Protein AF-A0A1G7ZPA4-F1 (afdb_monomer_lite)

Foldseek 3Di:
DDDCPVPVLLVVLVVVCVVVDVLVVVPCVLVPDPDPVSSLVVCCVSVVDDSVVSVVSSVVD

Sequence (61 aa):
MDSIEQEGNWEEQKERLKEKFAALTNDKSLFSEEKKEEMLNKYKSKLGKTREELLNIFESL

pLDDT: mean 74.42, std 11.88, range [38.44, 87.88]

Secondary structure (DSSP, 8-state):
-----TTHHHHHHHHHHHHH-HHHHT-GGGGS-S-HHHHHHHHHHHH---HHHHHHHHH--

InterPro domains:
  IPR036629 YjbJ superfamily [G3DSA:1.10.1470.10] (1-61)
  IPR036629 YjbJ superfamily [SSF69047] (1-56)

Radius of gyration: 11.24 Å; chains: 1; bounding box: 19×23×32 Å

Structure (mmCIF, N/CA/C/O backbone):
data_AF-A0A1G7ZPA4-F1
#
_entry.id   AF-A0A1G7ZPA4-F1
#
loop_
_atom_site.group_PDB
_atom_site.id
_atom_site.type_symbol
_atom_site.label_atom_id
_atom_site.label_alt_id
_atom_site.label_comp_id
_atom_site.label_asym_id
_atom_site.label_entity_id
_atom_site.label_seq_id
_atom_site.pdbx_PDB_ins_code
_atom_site.Cartn_x
_atom_site.Cartn_y
_atom_site.Cartn_z
_atom_site.occupancy
_atom_site.B_iso_or_equiv
_atom_site.auth_seq_id
_atom_site.auth_comp_id
_atom_site.auth_asym_id
_atom_site.auth_atom_id
_atom_site.pdbx_PDB_model_num
ATOM 1 N N . MET A 1 1 ? -4.565 -10.641 19.082 1.00 41.56 1 MET A N 1
ATOM 2 C CA . MET A 1 1 ? -3.183 -10.255 18.727 1.00 41.56 1 MET A CA 1
ATOM 3 C C . MET A 1 1 ? -3.294 -8.901 18.092 1.00 41.56 1 MET A C 1
ATOM 5 O O . MET A 1 1 ? -3.476 -8.729 16.897 1.00 41.56 1 MET A O 1
ATOM 9 N N . ASP A 1 2 ? -3.396 -7.985 19.027 1.00 47.38 2 ASP A N 1
ATOM 10 C CA . ASP A 1 2 ? -3.653 -6.579 18.915 1.00 47.38 2 ASP A CA 1
ATOM 11 C C . ASP A 1 2 ? -2.333 -5.915 18.554 1.00 47.38 2 ASP A C 1
ATOM 13 O O . ASP A 1 2 ? -1.340 -6.172 19.232 1.00 47.38 2 ASP A O 1
ATOM 17 N N . SER A 1 3 ? -2.308 -5.082 17.519 1.00 38.44 3 SER A N 1
ATOM 18 C CA . SER A 1 3 ? -1.734 -3.739 17.612 1.00 38.44 3 SER A CA 1
ATOM 19 C C . SER A 1 3 ? -1.788 -3.049 16.264 1.00 38.44 3 SER A C 1
ATOM 21 O O . SER A 1 3 ? -1.272 -3.488 15.241 1.00 38.44 3 SER A O 1
ATOM 23 N N . ILE A 1 4 ? -2.434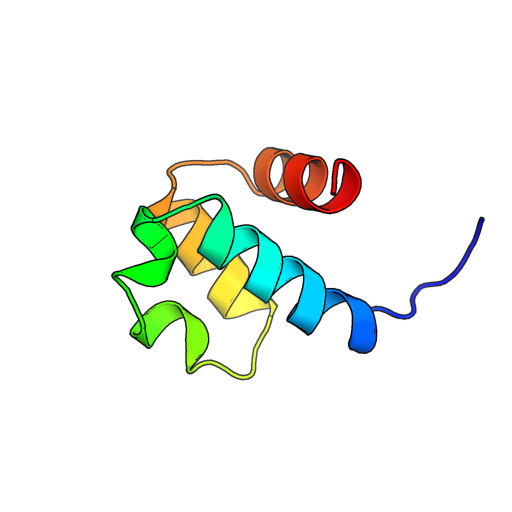 -1.901 16.317 1.00 46.09 4 ILE A N 1
ATOM 24 C CA . ILE A 1 4 ? -2.476 -0.863 15.310 1.00 46.09 4 ILE A CA 1
ATOM 25 C C . ILE A 1 4 ? -1.096 -0.169 15.324 1.00 46.09 4 ILE A C 1
ATOM 27 O O . ILE A 1 4 ? -0.970 1.008 15.620 1.00 46.09 4 ILE A O 1
ATOM 31 N N . GLU A 1 5 ? -0.028 -0.905 14.999 1.00 47.91 5 GLU A N 1
ATOM 32 C CA . GLU A 1 5 ? 1.305 -0.374 14.647 1.00 47.91 5 GLU A CA 1
ATOM 33 C C . GLU A 1 5 ? 1.305 0.066 13.166 1.00 47.91 5 GLU A C 1
ATOM 35 O O . GLU A 1 5 ? 2.180 -0.261 12.364 1.00 47.91 5 GLU A O 1
ATOM 40 N N . GLN A 1 6 ? 0.241 0.769 12.766 1.00 53.12 6 GLN A N 1
ATOM 41 C CA . GLN A 1 6 ? -0.185 0.971 11.375 1.00 53.12 6 GLN A CA 1
ATOM 42 C C . GLN A 1 6 ? 0.727 1.862 10.510 1.00 53.12 6 GLN A C 1
ATOM 44 O O . GLN A 1 6 ? 0.419 2.037 9.324 1.00 53.12 6 GLN A O 1
ATOM 49 N N . GLU A 1 7 ? 1.836 2.368 11.049 1.00 51.47 7 GLU A N 1
ATOM 50 C CA . GLU A 1 7 ? 2.834 3.146 10.302 1.00 51.47 7 GLU A CA 1
ATOM 51 C C . GLU A 1 7 ? 4.056 2.298 9.904 1.00 51.47 7 GLU A C 1
ATOM 53 O O . GLU A 1 7 ? 4.488 2.368 8.757 1.00 51.47 7 GLU A O 1
ATOM 58 N N . GLY A 1 8 ? 4.525 1.394 10.777 1.00 54.03 8 GLY A N 1
ATOM 59 C CA . GLY A 1 8 ? 5.673 0.520 10.491 1.00 54.03 8 GLY A CA 1
ATOM 60 C C . GLY A 1 8 ? 5.365 -0.610 9.503 1.00 54.03 8 GLY A C 1
ATOM 61 O O . GLY A 1 8 ? 6.169 -0.913 8.628 1.00 54.03 8 GLY A O 1
ATOM 62 N N . ASN A 1 9 ? 4.164 -1.193 9.570 1.00 69.81 9 ASN A N 1
ATOM 63 C CA . ASN A 1 9 ? 3.799 -2.314 8.694 1.00 69.81 9 ASN A CA 1
ATOM 64 C C . ASN A 1 9 ? 3.491 -1.859 7.251 1.00 69.81 9 ASN A C 1
ATOM 66 O O . ASN A 1 9 ? 3.593 -2.637 6.311 1.00 69.81 9 ASN A O 1
ATOM 70 N N . TRP A 1 10 ? 3.138 -0.585 7.036 1.00 74.06 10 TRP A N 1
ATOM 71 C CA . TRP A 1 10 ? 2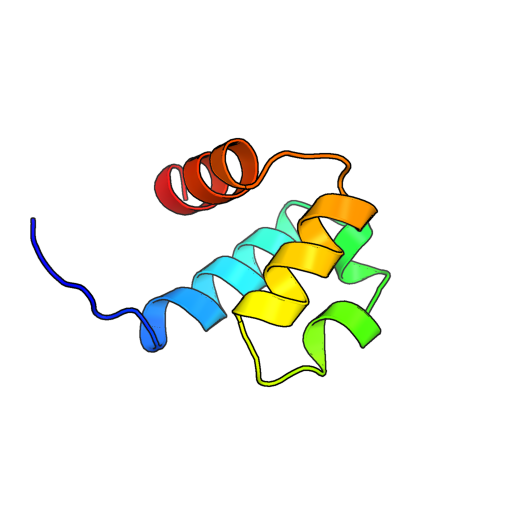.755 -0.106 5.703 1.00 74.06 10 TRP A CA 1
ATOM 72 C C . TRP A 1 10 ? 3.920 -0.091 4.711 1.00 74.06 10 TRP A C 1
ATOM 74 O O . TRP A 1 10 ? 3.722 -0.438 3.546 1.00 74.06 10 TRP A O 1
ATOM 84 N N . GLU A 1 11 ? 5.118 0.298 5.149 1.00 76.38 11 GLU A N 1
ATOM 85 C CA . GLU A 1 11 ? 6.305 0.267 4.289 1.00 76.38 11 GLU A CA 1
ATOM 86 C C . GLU A 1 11 ? 6.668 -1.167 3.888 1.00 76.38 11 GLU A C 1
ATOM 88 O O . GLU A 1 11 ? 6.887 -1.428 2.704 1.00 76.38 11 GLU A O 1
ATOM 93 N N . GLU A 1 12 ? 6.615 -2.115 4.828 1.00 78.00 12 GLU A N 1
ATOM 94 C CA . GLU A 1 12 ? 6.896 -3.529 4.556 1.00 78.00 12 GLU A CA 1
ATOM 95 C C . GLU A 1 12 ? 5.820 -4.164 3.659 1.00 78.00 12 GLU A C 1
ATOM 97 O O . GLU A 1 12 ? 6.118 -4.816 2.657 1.00 78.00 12 GLU A O 1
ATOM 102 N N . GLN A 1 13 ? 4.546 -3.892 3.947 1.00 77.69 13 GLN A N 1
ATOM 103 C CA . GLN A 1 13 ? 3.408 -4.291 3.121 1.00 77.69 13 GLN A CA 1
ATOM 104 C C . GLN A 1 13 ? 3.530 -3.761 1.690 1.00 77.69 13 GLN A C 1
ATOM 106 O O . GLN A 1 13 ? 3.271 -4.490 0.733 1.00 77.69 13 GLN A O 1
ATOM 111 N N . LYS A 1 14 ? 3.948 -2.501 1.530 1.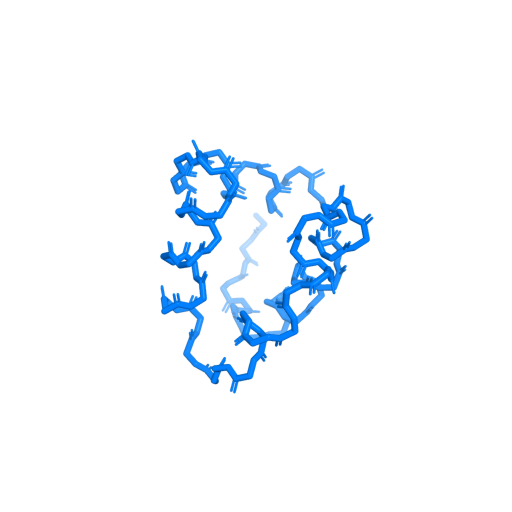00 77.06 14 LYS A N 1
ATOM 112 C CA . LYS A 1 14 ? 4.190 -1.848 0.237 1.00 77.06 14 LYS A CA 1
ATOM 113 C C . LYS A 1 14 ? 5.351 -2.501 -0.511 1.00 77.06 14 LYS A C 1
ATOM 115 O O . LYS A 1 14 ? 5.248 -2.683 -1.725 1.00 77.06 14 LYS A O 1
ATOM 120 N N . GLU A 1 15 ? 6.436 -2.851 0.174 1.00 79.69 15 GLU A N 1
ATOM 121 C CA . GLU A 1 15 ? 7.587 -3.525 -0.431 1.00 79.69 15 GLU A CA 1
ATOM 122 C C . GLU A 1 15 ? 7.238 -4.943 -0.900 1.00 79.69 15 GLU A C 1
ATOM 124 O O . GLU A 1 15 ? 7.477 -5.293 -2.057 1.00 79.69 15 GLU A O 1
ATOM 129 N N . ARG A 1 16 ? 6.517 -5.709 -0.080 1.00 80.44 16 ARG A N 1
ATOM 130 C CA . ARG A 1 16 ? 5.985 -7.021 -0.474 1.00 80.44 16 ARG A CA 1
ATOM 131 C C . ARG A 1 16 ? 5.000 -6.923 -1.640 1.00 80.44 16 ARG A C 1
ATOM 133 O O . ARG A 1 16 ? 5.001 -7.771 -2.530 1.00 80.44 16 ARG A O 1
ATOM 140 N N . LEU A 1 17 ? 4.175 -5.873 -1.688 1.00 79.12 17 LEU A N 1
ATOM 141 C CA . LEU A 1 17 ? 3.262 -5.628 -2.809 1.00 79.12 17 LEU A CA 1
ATOM 142 C C . LEU A 1 17 ? 4.027 -5.347 -4.112 1.00 79.12 17 LEU A C 1
ATOM 144 O O . LEU A 1 17 ? 3.609 -5.815 -5.167 1.00 79.12 17 LEU A O 1
ATOM 148 N N . LYS A 1 18 ? 5.151 -4.620 -4.055 1.00 78.50 18 LYS A N 1
ATOM 149 C CA . LYS A 1 18 ? 6.039 -4.404 -5.212 1.00 78.50 18 LYS A CA 1
ATOM 150 C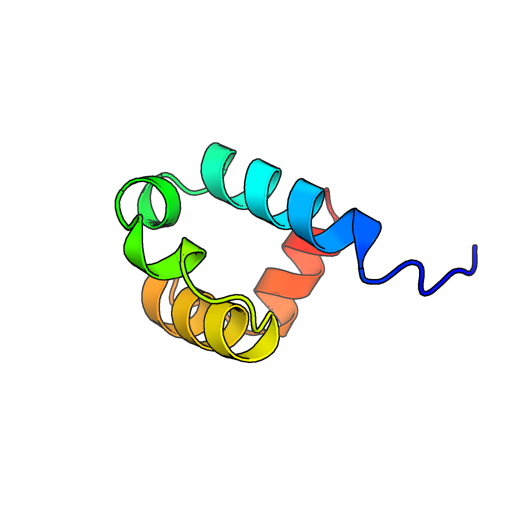 C . LYS A 1 18 ? 6.599 -5.721 -5.731 1.00 78.50 18 LYS A C 1
ATOM 152 O O . LYS A 1 18 ? 6.540 -5.986 -6.932 1.00 78.50 18 LYS A O 1
ATOM 157 N N . GLU A 1 19 ? 7.112 -6.549 -4.830 1.00 82.06 19 GLU A N 1
ATOM 158 C CA . GLU A 1 19 ? 7.691 -7.837 -5.200 1.00 82.06 19 GLU A CA 1
ATOM 159 C C . GLU A 1 19 ? 6.640 -8.755 -5.843 1.00 82.06 19 GLU A C 1
ATOM 161 O O . GLU A 1 19 ? 6.881 -9.359 -6.888 1.00 82.06 19 GLU A O 1
ATOM 166 N N . LYS A 1 20 ? 5.429 -8.784 -5.276 1.00 81.81 20 LYS A N 1
ATOM 167 C CA . LYS A 1 20 ? 4.335 -9.647 -5.741 1.00 81.81 20 LYS A CA 1
ATOM 168 C C . LYS A 1 20 ? 3.641 -9.123 -7.003 1.00 81.81 20 LYS A C 1
ATOM 170 O O . LYS A 1 20 ? 3.180 -9.912 -7.826 1.00 81.81 20 LYS A O 1
ATOM 175 N N . PHE A 1 21 ? 3.551 -7.803 -7.170 1.00 82.88 21 PHE A N 1
ATOM 176 C CA . PHE A 1 21 ? 2.886 -7.159 -8.301 1.00 82.88 21 PHE A CA 1
ATOM 177 C C . PHE A 1 21 ? 3.876 -6.330 -9.120 1.00 82.88 21 PHE A C 1
ATOM 179 O O . PHE A 1 21 ? 4.028 -5.122 -8.926 1.00 82.88 21 PHE A O 1
ATOM 186 N N . ALA A 1 22 ? 4.454 -6.957 -10.148 1.00 80.75 22 ALA A N 1
ATOM 187 C CA . ALA A 1 22 ? 5.279 -6.275 -11.150 1.00 80.75 22 ALA A CA 1
ATOM 188 C C . ALA A 1 22 ? 4.568 -5.061 -11.791 1.00 80.75 22 ALA A C 1
ATOM 190 O O . ALA A 1 22 ? 5.211 -4.074 -12.145 1.00 80.75 22 ALA A O 1
ATOM 191 N N . ALA A 1 23 ? 3.231 -5.099 -11.874 1.00 77.94 23 ALA A N 1
ATOM 192 C CA . ALA A 1 23 ? 2.393 -3.998 -12.354 1.00 77.94 23 ALA A CA 1
ATOM 193 C C . ALA A 1 23 ? 2.490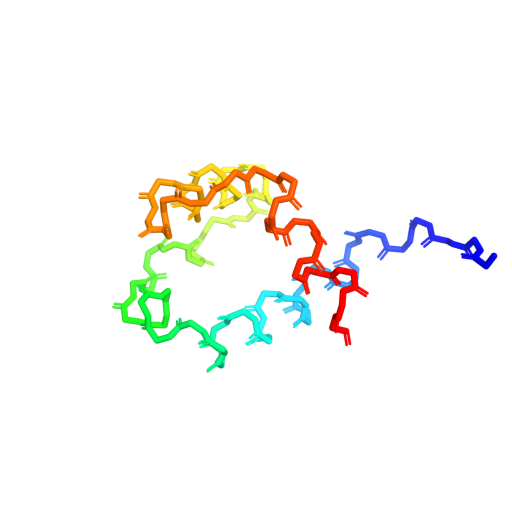 -2.725 -11.492 1.00 77.94 23 ALA A C 1
ATOM 195 O O . ALA A 1 23 ? 2.299 -1.627 -12.014 1.00 77.94 23 ALA A O 1
ATOM 196 N N . LEU A 1 24 ? 2.781 -2.871 -10.195 1.00 79.50 24 LEU A N 1
ATOM 197 C CA . LEU A 1 24 ? 3.048 -1.753 -9.297 1.00 79.50 24 LEU A CA 1
ATOM 198 C C . LEU A 1 24 ? 4.513 -1.335 -9.379 1.00 79.50 24 LEU A C 1
ATOM 200 O O . LEU A 1 24 ? 4.791 -0.151 -9.491 1.00 79.50 24 LEU A O 1
ATOM 204 N N . THR A 1 25 ? 5.446 -2.291 -9.398 1.00 76.88 25 THR A N 1
ATOM 205 C CA . THR A 1 25 ? 6.896 -2.021 -9.491 1.00 76.88 25 THR A CA 1
ATOM 206 C C . THR A 1 25 ? 7.291 -1.236 -10.740 1.00 76.88 25 THR A C 1
ATOM 208 O O . THR A 1 25 ? 8.161 -0.366 -10.666 1.00 76.88 25 THR A O 1
ATOM 211 N N . ASN A 1 26 ? 6.621 -1.478 -11.870 1.00 77.81 26 ASN A N 1
ATOM 212 C CA . ASN A 1 26 ? 6.825 -0.695 -13.091 1.00 77.81 26 ASN A CA 1
ATOM 213 C C . ASN A 1 26 ? 6.350 0.760 -12.968 1.00 77.81 26 ASN A C 1
ATOM 215 O O . ASN A 1 26 ? 6.750 1.606 -13.764 1.00 77.81 26 ASN A O 1
ATOM 219 N N . ASP A 1 27 ? 5.503 1.060 -11.988 1.00 76.62 27 ASP A N 1
ATOM 220 C CA . ASP A 1 27 ? 4.825 2.338 -11.851 1.00 76.62 27 ASP A CA 1
ATOM 221 C C . ASP A 1 27 ? 5.314 3.062 -10.590 1.00 76.62 27 ASP A C 1
ATOM 223 O O . ASP A 1 27 ? 4.655 3.146 -9.553 1.00 76.62 27 ASP A O 1
ATOM 227 N N . LYS A 1 28 ? 6.546 3.582 -10.681 1.00 69.81 28 LYS A N 1
ATOM 228 C CA . LYS A 1 28 ? 7.243 4.235 -9.560 1.00 69.81 28 LYS A CA 1
ATOM 229 C C . LYS A 1 28 ? 6.486 5.439 -8.982 1.00 69.81 28 LYS A C 1
ATOM 231 O O . LYS A 1 28 ? 6.647 5.731 -7.800 1.00 69.81 28 LYS A O 1
ATOM 236 N N . SER A 1 29 ? 5.638 6.091 -9.783 1.00 73.12 29 SER A N 1
ATOM 237 C CA . SER A 1 29 ? 4.799 7.226 -9.366 1.00 73.12 29 SER A CA 1
ATOM 238 C C . SER A 1 29 ? 3.787 6.849 -8.283 1.00 73.12 29 SER A C 1
ATOM 240 O O . SER A 1 29 ? 3.445 7.682 -7.444 1.00 73.12 29 SER A O 1
ATOM 242 N N . LEU A 1 30 ? 3.359 5.583 -8.245 1.00 73.56 30 LEU A N 1
ATOM 243 C CA . LEU A 1 30 ? 2.443 5.088 -7.223 1.00 73.56 30 LEU A CA 1
ATOM 244 C C . LEU A 1 30 ? 3.043 5.165 -5.822 1.00 73.56 30 LEU A C 1
ATOM 246 O O . LEU A 1 30 ? 2.296 5.206 -4.855 1.00 73.56 30 LEU A O 1
ATOM 250 N N . PHE A 1 31 ? 4.373 5.207 -5.715 1.00 69.50 31 PHE A N 1
ATOM 251 C CA . PHE A 1 31 ? 5.077 5.121 -4.443 1.00 69.50 31 PHE A CA 1
ATOM 252 C C . PHE A 1 31 ? 5.626 6.449 -3.917 1.00 69.50 31 PHE A C 1
ATOM 254 O O . PHE A 1 31 ? 6.165 6.456 -2.808 1.00 69.50 31 PHE A O 1
ATOM 261 N N . SER A 1 32 ? 5.513 7.526 -4.698 1.00 69.81 32 SER A N 1
ATOM 262 C CA . SER A 1 32 ? 6.002 8.864 -4.341 1.00 69.81 32 SER A CA 1
ATOM 263 C C . SER A 1 32 ? 5.089 9.605 -3.362 1.00 69.81 32 SER A C 1
ATOM 265 O O . SER A 1 32 ? 5.479 10.639 -2.837 1.00 69.81 32 SER A O 1
ATOM 267 N N . GLU A 1 33 ? 3.881 9.100 -3.121 1.00 67.19 33 GLU A N 1
ATOM 268 C CA . GLU A 1 33 ? 2.896 9.751 -2.257 1.00 67.19 33 GLU A CA 1
ATOM 269 C C . GLU A 1 33 ? 3.102 9.363 -0.791 1.00 67.19 33 GLU A C 1
ATOM 271 O O . GLU A 1 33 ? 3.018 8.193 -0.441 1.00 67.19 33 GLU A O 1
ATOM 276 N N . GLU A 1 34 ? 3.308 10.322 0.108 1.00 65.25 34 GLU A N 1
ATOM 277 C CA . GLU A 1 34 ? 3.383 10.026 1.552 1.00 65.25 34 GLU A CA 1
ATOM 278 C C . GLU A 1 34 ? 2.034 9.555 2.131 1.00 65.25 34 GLU A C 1
ATOM 280 O O . GLU A 1 34 ? 1.979 8.920 3.183 1.00 65.25 34 GLU A O 1
ATOM 285 N N . LYS A 1 35 ? 0.919 9.798 1.427 1.00 78.69 35 LYS A N 1
ATOM 286 C CA . LYS A 1 35 ? -0.420 9.407 1.882 1.00 78.69 35 LYS A CA 1
ATOM 287 C C . LYS A 1 35 ? -0.783 7.977 1.475 1.00 78.69 35 LYS A C 1
ATOM 289 O O . LYS A 1 35 ? -1.137 7.697 0.330 1.00 78.69 35 LYS A O 1
ATOM 294 N N . LYS A 1 36 ? -0.831 7.090 2.474 1.00 75.62 36 LYS A N 1
ATOM 295 C CA . LYS A 1 36 ? -1.318 5.697 2.383 1.00 75.62 36 LYS A CA 1
ATOM 296 C C . LYS A 1 36 ? -2.669 5.553 1.674 1.00 75.62 36 LYS A C 1
ATOM 298 O O . LYS A 1 36 ? -2.858 4.631 0.885 1.00 75.62 36 LYS A O 1
ATOM 303 N N . GLU A 1 37 ? -3.608 6.455 1.943 1.00 79.81 37 GLU A N 1
ATOM 304 C CA . GLU A 1 37 ? -4.961 6.394 1.377 1.00 79.81 37 GLU A CA 1
ATOM 305 C C . GLU A 1 37 ? -4.987 6.666 -0.136 1.00 79.81 37 GLU A C 1
ATOM 307 O O . GLU A 1 37 ? -5.706 6.004 -0.887 1.00 79.81 37 GLU A O 1
ATOM 312 N N . GLU A 1 38 ? -4.145 7.590 -0.593 1.00 82.94 38 GLU A N 1
ATOM 313 C CA . GLU A 1 38 ? -4.037 7.966 -2.001 1.00 82.94 38 GLU A CA 1
ATOM 314 C C . GLU A 1 38 ? -3.356 6.849 -2.810 1.00 82.94 38 GLU A C 1
ATOM 316 O O . GLU A 1 38 ? -3.877 6.416 -3.843 1.00 82.94 38 GLU A O 1
ATOM 321 N N . MET A 1 39 ? -2.298 6.247 -2.251 1.00 81.44 39 MET A N 1
ATOM 322 C CA . MET A 1 39 ? -1.692 5.028 -2.798 1.00 81.44 39 MET A CA 1
ATOM 323 C C . MET A 1 39 ? -2.681 3.873 -2.923 1.00 81.44 39 MET A C 1
ATOM 325 O O . MET A 1 39 ? -2.745 3.229 -3.968 1.00 81.44 39 MET A O 1
ATOM 329 N N . LEU A 1 40 ? -3.456 3.602 -1.869 1.00 80.12 40 LEU A N 1
ATOM 330 C CA . LEU A 1 40 ? -4.450 2.528 -1.865 1.00 80.12 40 LEU A CA 1
ATOM 331 C C . LEU A 1 40 ? -5.463 2.701 -2.995 1.00 80.12 40 LEU A C 1
ATOM 333 O O . LEU A 1 40 ? -5.783 1.725 -3.672 1.00 80.12 40 LEU A O 1
ATOM 337 N N . ASN A 1 41 ? -5.929 3.929 -3.237 1.00 84.69 41 ASN A N 1
ATOM 338 C CA . ASN A 1 41 ? -6.818 4.226 -4.359 1.00 84.69 41 ASN A CA 1
ATOM 339 C C . ASN A 1 41 ? -6.147 3.972 -5.711 1.00 84.69 41 ASN A C 1
ATOM 341 O O . ASN A 1 41 ? -6.759 3.363 -6.590 1.00 84.69 41 ASN A O 1
ATOM 345 N N . LYS A 1 42 ? -4.880 4.363 -5.878 1.00 84.44 42 LYS A N 1
ATOM 346 C CA . LYS A 1 42 ? -4.155 4.083 -7.120 1.00 84.44 42 LYS A CA 1
ATOM 347 C C . LYS A 1 42 ? -3.910 2.589 -7.327 1.00 84.44 42 LYS A C 1
ATOM 349 O O . LYS A 1 42 ? -4.086 2.109 -8.442 1.00 84.44 42 LYS A O 1
ATOM 354 N N . TYR A 1 43 ? -3.575 1.835 -6.278 1.00 84.19 43 TYR A N 1
ATOM 355 C CA . TYR A 1 43 ? -3.446 0.375 -6.349 1.00 84.19 43 TYR A CA 1
ATOM 356 C C . TYR A 1 43 ? -4.759 -0.285 -6.745 1.00 84.19 43 TYR A C 1
ATOM 358 O O . TYR A 1 43 ? -4.755 -1.173 -7.592 1.00 84.19 43 TYR A O 1
ATOM 366 N N . LYS A 1 44 ? -5.879 0.197 -6.200 1.00 84.88 44 LYS A N 1
ATOM 367 C CA . LYS A 1 44 ? -7.230 -0.227 -6.579 1.00 84.88 44 LYS A CA 1
ATOM 368 C C . LYS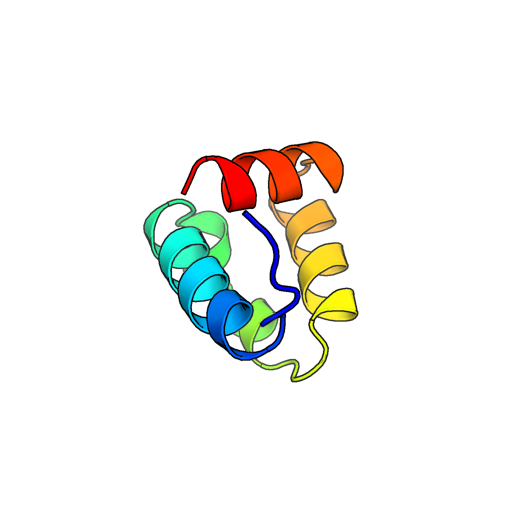 A 1 44 ? -7.445 -0.097 -8.088 1.00 84.88 44 LYS A C 1
ATOM 370 O O . LYS A 1 44 ? -7.807 -1.066 -8.747 1.00 84.88 44 LYS A O 1
ATOM 375 N N . SER A 1 45 ? -7.140 1.077 -8.642 1.00 84.81 45 SER A N 1
ATOM 376 C CA . SER A 1 45 ? -7.289 1.361 -10.075 1.00 84.81 45 SER A CA 1
ATOM 377 C C . SER A 1 45 ? -6.278 0.614 -10.949 1.00 84.81 45 SER A C 1
ATOM 379 O O . SER A 1 45 ? -6.623 0.178 -12.042 1.00 84.81 45 SER A O 1
ATOM 381 N N . LYS A 1 46 ? -5.034 0.442 -10.484 1.00 84.69 46 LYS A N 1
ATOM 382 C CA . LYS A 1 46 ? -3.952 -0.195 -11.250 1.00 84.69 46 LYS A CA 1
ATOM 383 C C . LYS A 1 46 ? -4.086 -1.713 -11.300 1.00 84.69 46 LYS A C 1
ATOM 385 O O . LYS A 1 46 ? -3.863 -2.314 -12.345 1.00 84.69 46 LYS A O 1
ATOM 390 N N . LEU A 1 47 ? -4.424 -2.324 -10.166 1.00 83.56 47 LEU A N 1
ATOM 391 C CA . LEU A 1 47 ? -4.613 -3.767 -10.041 1.00 83.56 47 LEU A CA 1
ATOM 392 C C . LEU A 1 47 ? -6.032 -4.201 -10.418 1.00 83.56 47 LEU A C 1
ATOM 394 O O . LEU A 1 47 ? -6.264 -5.394 -10.586 1.00 83.56 47 LEU A O 1
ATOM 398 N N . GLY A 1 48 ? -6.980 -3.262 -10.513 1.00 86.44 48 GLY A N 1
ATOM 399 C CA . GLY A 1 48 ? -8.398 -3.564 -10.722 1.00 86.44 48 GLY A CA 1
ATOM 400 C C . GLY A 1 48 ? -9.034 -4.330 -9.556 1.00 86.44 48 GLY A C 1
ATOM 401 O O . GLY A 1 48 ? -10.090 -4.931 -9.725 1.00 86.44 48 GLY A O 1
ATOM 402 N N . LYS A 1 49 ? -8.384 -4.341 -8.386 1.00 86.62 49 LYS A N 1
ATOM 403 C CA . LYS A 1 49 ? -8.803 -5.086 -7.192 1.00 86.62 49 LYS A CA 1
ATOM 404 C C . LYS A 1 49 ? -9.555 -4.193 -6.227 1.00 86.62 49 LYS A C 1
ATOM 406 O O . LYS A 1 49 ? -9.299 -2.996 -6.143 1.00 86.62 49 LYS A O 1
ATOM 411 N N . THR A 1 50 ? -10.458 -4.771 -5.446 1.00 87.88 50 THR A N 1
ATOM 412 C CA . THR A 1 50 ? -11.148 -4.031 -4.385 1.00 87.88 50 THR A CA 1
ATOM 413 C C . THR A 1 50 ? -10.228 -3.775 -3.190 1.00 87.88 50 THR A C 1
ATOM 415 O O . THR A 1 50 ? -9.151 -4.353 -3.052 1.00 87.88 50 THR A O 1
ATOM 418 N N . ARG A 1 51 ? -10.655 -2.875 -2.296 1.00 81.19 51 ARG A N 1
ATOM 419 C CA . ARG A 1 51 ? -9.888 -2.523 -1.090 1.00 81.19 51 ARG A CA 1
ATOM 420 C C . ARG A 1 51 ? -9.791 -3.734 -0.168 1.00 81.19 51 ARG A C 1
ATOM 422 O O . ARG A 1 51 ? -8.743 -3.942 0.419 1.00 81.19 51 ARG A O 1
ATOM 429 N N . GLU A 1 52 ? -10.861 -4.520 -0.093 1.00 84.06 52 GLU A N 1
ATOM 430 C CA . GLU A 1 52 ? -10.899 -5.797 0.617 1.00 84.06 52 GLU A CA 1
ATOM 431 C C . GLU A 1 52 ? -9.903 -6.798 0.052 1.00 84.06 52 GLU A C 1
ATOM 433 O O . GLU A 1 52 ? -9.156 -7.377 0.822 1.00 84.06 52 GLU A O 1
ATOM 438 N N . GLU A 1 53 ? -9.815 -6.968 -1.270 1.00 84.94 53 GLU A N 1
ATOM 439 C CA . GLU A 1 53 ? -8.806 -7.866 -1.838 1.00 84.94 53 GLU A CA 1
ATOM 440 C C . GLU A 1 53 ? -7.384 -7.404 -1.522 1.00 84.94 53 GLU A C 1
ATOM 442 O O . GLU A 1 53 ? -6.536 -8.227 -1.192 1.00 84.94 53 GLU A O 1
ATOM 447 N N . LEU A 1 54 ? -7.117 -6.097 -1.601 1.00 81.06 54 LEU A N 1
ATOM 448 C CA . LEU A 1 54 ? -5.817 -5.548 -1.215 1.00 81.06 54 LEU A CA 1
ATOM 449 C C . LEU A 1 54 ? -5.531 -5.785 0.269 1.00 81.06 54 LEU A C 1
ATOM 451 O O . LEU A 1 54 ? -4.437 -6.224 0.598 1.00 81.06 54 LEU A O 1
ATOM 455 N N . LEU A 1 55 ? -6.506 -5.546 1.149 1.00 79.50 55 LEU A N 1
ATOM 456 C CA . LEU A 1 55 ? -6.398 -5.824 2.584 1.00 79.50 55 LEU A CA 1
ATOM 457 C C . LEU A 1 55 ? -6.173 -7.306 2.864 1.00 79.50 55 LEU A C 1
ATOM 459 O O . LEU A 1 55 ? -5.289 -7.636 3.636 1.00 79.50 55 LEU A O 1
ATOM 463 N N . ASN A 1 56 ? -6.876 -8.190 2.169 1.00 83.25 56 ASN A N 1
ATOM 464 C CA . ASN A 1 56 ? -6.708 -9.628 2.314 1.00 83.25 56 ASN A CA 1
ATOM 465 C C . ASN A 1 56 ? -5.316 -10.074 1.831 1.00 83.25 56 ASN A C 1
ATOM 467 O O . ASN A 1 56 ? -4.688 -10.939 2.427 1.00 83.25 56 ASN A O 1
ATOM 471 N N . ILE A 1 57 ? -4.772 -9.433 0.789 1.00 78.69 57 ILE A N 1
ATOM 472 C CA . ILE A 1 57 ? -3.372 -9.628 0.394 1.00 78.69 57 ILE A CA 1
ATOM 473 C C . ILE A 1 57 ? -2.426 -9.118 1.487 1.00 78.69 57 ILE A C 1
ATOM 475 O O . ILE A 1 57 ? -1.439 -9.787 1.761 1.00 78.69 57 ILE A O 1
ATOM 479 N N . PHE A 1 58 ? -2.717 -7.966 2.095 1.00 74.94 58 PHE A N 1
ATOM 480 C CA . PHE A 1 58 ? -1.928 -7.392 3.186 1.00 74.94 58 PHE A CA 1
ATOM 481 C C . PHE A 1 58 ? -1.977 -8.215 4.482 1.00 74.94 58 PHE A C 1
ATOM 483 O O . PHE A 1 58 ? -0.992 -8.205 5.208 1.00 74.94 58 PHE A O 1
ATOM 490 N N . GLU A 1 59 ? -3.090 -8.895 4.769 1.00 73.31 59 GLU A N 1
ATOM 491 C CA . GLU A 1 59 ? -3.267 -9.800 5.918 1.00 73.31 59 GLU A CA 1
ATOM 492 C C . GLU A 1 59 ? -2.722 -11.207 5.651 1.00 73.31 59 GLU A C 1
ATOM 494 O O . GLU A 1 59 ? -2.309 -11.901 6.574 1.00 73.31 59 GLU A O 1
ATOM 499 N N . SER A 1 60 ? -2.715 -11.642 4.389 1.00 70.25 60 SER A N 1
ATOM 500 C CA . SER A 1 60 ? -2.142 -12.925 3.970 1.00 70.25 60 SER A CA 1
ATOM 501 C C . SER A 1 60 ? -0.615 -12.876 3.781 1.00 70.25 60 SER A C 1
ATOM 503 O O . SER A 1 60 ? -0.031 -13.886 3.370 1.00 70.25 60 SER A O 1
ATOM 505 N N . LEU A 1 61 ? 0.022 -11.724 4.000 1.00 62.62 61 LEU A N 1
ATOM 506 C CA . LEU A 1 61 ? 1.471 -11.507 3.923 1.00 62.62 61 LEU A CA 1
ATOM 507 C C . LEU A 1 61 ? 2.063 -11.437 5.332 1.00 62.62 61 LEU A C 1
ATOM 509 O O . LEU A 1 61 ? 3.164 -12.010 5.505 1.00 62.62 61 LEU A O 1
#

Organism: NCBI:txid178355